Protein AF-A0A7C5SR90-F1 (afdb_monomer)

Sequence (73 aa):
MKRTAFLLVFCSLALAAGSMRLATTTSVNDSGLLDYILPGFTQETGIDVQVIAVGTGQALAIAGRGDADAVLV

Radius of gyration: 19.71 Å; Cα contacts (8 Å, |Δi|>4): 92; chains: 1; bounding box: 39×50×44 Å

Foldseek 3Di:
DDDDDPPPPPPPPCPPLAEFEEEEEPVCVVVCVCVVVVVVVCVVRVYHYHYDHDHPVVSVVCVVVVVGPYYDD

Nearest PDB structures (foldseek):
  3muq-assembly1_A  TM=1.002E+00  e=3.979E-05  Vibrio parahaemolyticus RIMD 2210633
  5my5-assembly1_A  TM=9.319E-01  e=7.320E-05  Oleidesulfovibrio alaskensis G20
  6m5f-assembly1_B  TM=7.510E-01  e=7.327E-02  Pseudomonas aeruginosa PAO1
  2z23-assembly1_A  TM=7.503E-01  e=1.028E-01  Yersinia pestis CO92
  7yhj-assembly1_E  TM=7.824E-01  e=1.543E-01  Escherichia coli

Solvent-accessible surface area (backbone atoms only — not comparable to full-atom values): 4462 Å² total; per-residue (Å²): 138,87,81,88,85,81,79,77,81,74,73,76,77,71,74,77,60,46,74,45,33,35,23,23,23,44,73,52,56,76,67,48,57,55,75,66,48,48,62,56,50,25,70,74,70,43,38,47,77,47,78,45,66,34,56,61,72,53,26,53,52,39,41,75,71,63,76,26,78,43,77,52,124

Structure (mmCIF, N/CA/C/O backbone):
data_AF-A0A7C5SR90-F1
#
_entry.id   AF-A0A7C5SR90-F1
#
loop_
_atom_site.group_PDB
_atom_site.id
_atom_site.type_symbol
_atom_site.label_atom_id
_atom_site.label_alt_id
_atom_site.label_comp_id
_atom_site.label_asym_id
_atom_site.label_entity_id
_atom_site.label_seq_id
_atom_site.pdbx_PDB_ins_code
_atom_site.Cartn_x
_atom_site.Cartn_y
_atom_site.Cartn_z
_atom_site.occupancy
_atom_site.B_iso_or_equiv
_atom_site.auth_seq_id
_atom_site.auth_comp_id
_atom_site.auth_asym_id
_atom_site.auth_atom_id
_atom_site.pdbx_PDB_model_num
ATOM 1 N N . MET A 1 1 ? -30.313 -40.779 30.704 1.00 48.78 1 MET A N 1
ATOM 2 C CA . MET A 1 1 ? -29.532 -41.352 29.578 1.00 48.78 1 MET A CA 1
ATOM 3 C C . MET A 1 1 ? -30.274 -41.081 28.275 1.00 48.78 1 MET A C 1
ATOM 5 O O . MET A 1 1 ? -31.487 -41.221 28.290 1.00 48.78 1 MET A O 1
ATOM 9 N N . LYS A 1 2 ? -29.535 -40.769 27.192 1.00 47.03 2 LYS A N 1
ATOM 10 C CA . LYS A 1 2 ? -29.970 -40.403 25.815 1.00 47.03 2 LYS A CA 1
ATOM 11 C C . LYS A 1 2 ? -30.275 -38.901 25.644 1.00 47.03 2 LYS A C 1
ATOM 13 O O . LYS A 1 2 ? -31.421 -38.492 25.629 1.00 47.03 2 LYS A O 1
ATOM 18 N N . ARG A 1 3 ? -29.283 -38.032 25.858 1.00 49.88 3 ARG A N 1
ATOM 19 C CA . ARG A 1 3 ? -28.192 -37.652 24.930 1.00 49.88 3 ARG A CA 1
ATOM 20 C C . ARG A 1 3 ? -28.711 -36.902 23.695 1.00 49.88 3 ARG A C 1
ATOM 22 O O . ARG A 1 3 ? -29.365 -37.487 22.843 1.00 49.88 3 ARG A O 1
ATOM 29 N N . THR A 1 4 ? -28.260 -35.648 23.607 1.00 53.47 4 THR A N 1
ATOM 30 C CA . THR A 1 4 ? -27.878 -34.953 22.367 1.00 53.47 4 THR A CA 1
ATOM 31 C C . THR A 1 4 ? -28.989 -34.651 21.365 1.00 53.47 4 THR A C 1
ATOM 33 O O . THR A 1 4 ? -29.088 -35.289 20.327 1.00 53.47 4 THR A O 1
ATOM 36 N N . ALA A 1 5 ? -29.743 -33.586 21.629 1.00 51.69 5 ALA A N 1
ATOM 37 C CA . ALA A 1 5 ? -30.412 -32.804 20.586 1.00 51.69 5 ALA A CA 1
ATOM 38 C C . ALA A 1 5 ? -30.314 -31.304 20.916 1.00 51.69 5 ALA A C 1
ATOM 40 O O . ALA A 1 5 ? -31.302 -30.585 20.964 1.00 51.69 5 ALA A O 1
ATOM 41 N N . PHE A 1 6 ? -29.096 -30.842 21.203 1.00 50.91 6 PHE A N 1
ATOM 42 C CA . PHE A 1 6 ? -28.753 -29.422 21.207 1.00 50.91 6 PHE A CA 1
ATOM 43 C C . PHE A 1 6 ? -27.928 -29.175 19.947 1.00 50.91 6 PHE A C 1
ATOM 45 O O . PHE A 1 6 ? -26.709 -29.036 19.991 1.00 50.91 6 PHE A O 1
ATOM 52 N N . LEU A 1 7 ? -28.592 -29.252 18.792 1.00 54.06 7 LEU A N 1
ATOM 53 C CA . LEU A 1 7 ? -28.011 -28.807 17.534 1.00 54.06 7 LEU A CA 1
ATOM 54 C C . LEU A 1 7 ? -28.139 -27.281 17.523 1.00 54.06 7 LEU A C 1
ATOM 56 O O . LEU A 1 7 ? -29.069 -26.723 16.946 1.00 54.06 7 LEU A O 1
ATOM 60 N N . LEU A 1 8 ? -27.232 -26.623 18.250 1.00 57.06 8 LEU A N 1
ATOM 61 C CA . LEU A 1 8 ? -26.930 -25.213 18.047 1.00 57.06 8 LEU A CA 1
ATOM 62 C C . LEU A 1 8 ? -26.510 -25.065 16.588 1.00 57.06 8 LEU A C 1
ATOM 64 O O . LEU A 1 8 ? -25.374 -25.360 16.217 1.00 57.06 8 LEU A O 1
ATOM 68 N N . VAL A 1 9 ? -27.447 -24.619 15.761 1.00 62.00 9 VAL A N 1
ATOM 69 C CA . VAL A 1 9 ? -27.158 -24.012 14.469 1.00 62.00 9 VAL A CA 1
ATOM 70 C C . VAL A 1 9 ? -26.445 -22.697 14.779 1.00 62.00 9 VAL A C 1
ATOM 72 O O . VAL A 1 9 ? -27.043 -21.627 14.814 1.00 62.00 9 VAL A O 1
ATOM 75 N N . PHE A 1 10 ? -25.149 -22.789 15.077 1.00 56.84 10 PHE A N 1
ATOM 76 C CA . PHE A 1 10 ? -24.240 -21.658 14.993 1.00 56.84 10 PHE A CA 1
ATOM 77 C C . PHE A 1 10 ? -24.004 -21.451 13.500 1.00 56.84 10 PHE A C 1
ATOM 79 O O . PHE A 1 10 ? -23.056 -21.967 12.914 1.00 56.84 10 PHE A O 1
ATOM 86 N N . CYS A 1 11 ? -24.957 -20.770 12.859 1.00 51.16 11 CYS A N 1
ATOM 87 C CA . CYS A 1 11 ? -24.715 -20.137 11.577 1.00 51.16 11 CYS A CA 1
ATOM 88 C C . CYS A 1 11 ? -23.555 -19.180 11.831 1.00 51.16 11 CYS A C 1
ATOM 90 O O . CYS A 1 11 ? -23.728 -18.146 12.478 1.00 51.16 11 CYS A O 1
ATOM 92 N N . SER A 1 12 ? -22.351 -19.598 11.447 1.00 50.97 12 SER A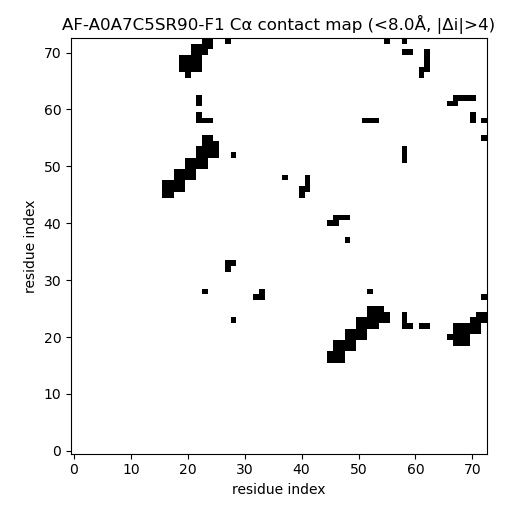 N 1
ATOM 93 C CA . SER A 1 12 ? -21.182 -18.745 11.433 1.00 50.97 12 SER A CA 1
ATOM 94 C C . SER A 1 12 ? -21.530 -17.577 10.529 1.00 50.97 12 SER A C 1
ATOM 96 O O . SER A 1 12 ? -21.462 -17.677 9.306 1.00 50.97 12 SER A O 1
ATOM 98 N N . LEU A 1 13 ? -21.948 -16.477 11.150 1.00 50.50 13 LEU A N 1
ATOM 99 C CA . LEU A 1 13 ? -21.921 -15.154 10.566 1.00 50.50 13 LEU A CA 1
ATOM 100 C C . LEU A 1 13 ? -20.433 -14.858 10.341 1.00 50.50 13 LEU A C 1
ATOM 102 O O . LEU A 1 13 ? -19.777 -14.207 11.150 1.00 50.50 13 LEU A O 1
ATOM 106 N N . ALA A 1 14 ? -19.857 -15.461 9.302 1.00 54.69 14 ALA A N 1
ATOM 107 C CA . ALA A 1 14 ? -18.566 -15.075 8.784 1.00 54.69 14 ALA A CA 1
ATOM 108 C C . ALA A 1 14 ? -18.799 -13.685 8.201 1.00 54.69 14 ALA A C 1
ATOM 110 O O . ALA A 1 14 ? -19.180 -13.537 7.042 1.00 54.69 14 ALA A O 1
ATOM 111 N N . LEU A 1 15 ? -18.690 -12.674 9.064 1.00 55.91 15 LEU A N 1
ATOM 112 C CA . LEU A 1 15 ? -18.516 -11.298 8.652 1.00 55.91 15 LEU A CA 1
ATOM 113 C C . LEU A 1 15 ? -17.275 -11.331 7.766 1.00 55.91 15 LEU A C 1
ATOM 115 O O . LEU A 1 15 ? -16.165 -11.497 8.268 1.00 55.91 15 LEU A O 1
ATOM 119 N N . ALA A 1 16 ? -17.487 -11.354 6.452 1.00 58.75 16 ALA A N 1
ATOM 120 C CA . ALA A 1 16 ? -16.423 -11.449 5.474 1.00 58.75 16 ALA A CA 1
ATOM 121 C C . ALA A 1 16 ? -15.635 -10.141 5.543 1.00 58.75 16 ALA A C 1
ATOM 123 O O . ALA A 1 16 ? -15.949 -9.183 4.842 1.00 58.75 16 ALA A O 1
ATOM 124 N N . ALA A 1 17 ? -14.662 -10.091 6.451 1.00 64.75 17 ALA A N 1
ATOM 125 C CA . ALA A 1 17 ? -13.622 -9.084 6.462 1.00 64.75 17 ALA A CA 1
ATOM 126 C C . ALA A 1 17 ? -12.918 -9.187 5.106 1.00 64.75 17 ALA A C 1
ATOM 128 O O . ALA A 1 17 ? -12.234 -10.174 4.821 1.00 64.75 17 ALA A O 1
ATOM 129 N N . GLY A 1 18 ? -13.216 -8.241 4.216 1.00 86.50 18 GLY A N 1
ATOM 130 C CA . GLY A 1 18 ? -12.603 -8.184 2.896 1.00 86.50 18 GLY A CA 1
ATOM 131 C C . GLY A 1 18 ? -11.119 -7.865 3.033 1.00 86.50 18 GLY A C 1
ATOM 132 O O . GLY A 1 18 ? -10.711 -7.217 3.990 1.00 86.50 18 GLY A O 1
ATOM 133 N N . SER A 1 19 ? -10.301 -8.302 2.083 1.00 93.56 19 SER A N 1
ATOM 134 C CA . SER A 1 19 ? -8.945 -7.779 1.937 1.00 93.56 19 SER A CA 1
ATOM 135 C C . SER A 1 19 ? -8.833 -7.024 0.623 1.00 93.56 19 SER A C 1
ATOM 137 O O . SER A 1 19 ? -9.500 -7.374 -0.353 1.00 93.56 19 SER A O 1
ATOM 139 N N . MET A 1 20 ? -8.016 -5.976 0.611 1.00 95.38 20 MET A N 1
ATOM 140 C CA . MET A 1 20 ? -7.704 -5.216 -0.594 1.00 95.38 20 MET A CA 1
ATOM 141 C C . MET A 1 20 ? -6.202 -4.994 -0.724 1.00 95.38 20 MET A C 1
ATOM 143 O O . MET A 1 20 ? -5.487 -4.845 0.267 1.00 95.38 20 MET A O 1
ATOM 147 N N . ARG A 1 21 ? -5.721 -4.937 -1.959 1.00 97.94 21 ARG A N 1
ATOM 148 C CA . ARG A 1 21 ? -4.334 -4.641 -2.307 1.00 97.94 21 ARG A CA 1
ATOM 149 C C . ARG A 1 21 ? -4.194 -3.174 -2.681 1.00 97.94 21 ARG A C 1
ATOM 151 O O . ARG A 1 21 ? -4.825 -2.703 -3.627 1.00 97.94 21 ARG A O 1
ATOM 158 N N . LEU A 1 22 ? -3.325 -2.472 -1.967 1.00 97.94 22 LEU A N 1
ATOM 159 C CA . LEU A 1 22 ? -2.973 -1.082 -2.221 1.00 97.94 22 LEU A CA 1
ATOM 160 C C . LEU A 1 22 ? -1.566 -1.016 -2.817 1.00 97.94 22 LEU A C 1
ATOM 162 O O . LEU A 1 22 ? -0.582 -1.283 -2.126 1.00 97.94 22 LEU A O 1
ATOM 166 N N . ALA A 1 23 ? -1.456 -0.623 -4.085 1.00 98.44 23 ALA A N 1
ATOM 167 C CA .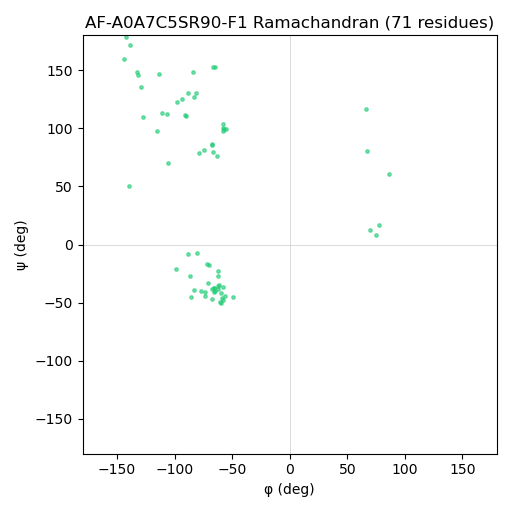 ALA A 1 23 ? -0.167 -0.273 -4.673 1.00 98.44 23 ALA A CA 1
ATOM 168 C C . ALA A 1 23 ? 0.185 1.178 -4.316 1.00 98.44 23 ALA A C 1
ATOM 170 O O . ALA A 1 23 ? -0.610 2.091 -4.543 1.00 98.44 23 ALA A O 1
ATOM 171 N N . THR A 1 24 ? 1.374 1.401 -3.760 1.00 98.06 24 THR A N 1
ATOM 172 C CA . THR A 1 24 ? 1.815 2.727 -3.308 1.00 98.06 24 THR A CA 1
ATOM 173 C C . THR A 1 24 ? 3.276 3.000 -3.648 1.00 98.06 24 THR A C 1
ATOM 175 O O . THR A 1 24 ? 4.003 2.108 -4.100 1.00 98.06 24 THR A O 1
ATOM 178 N N . THR A 1 25 ? 3.714 4.239 -3.434 1.00 98.06 25 THR A N 1
ATOM 179 C CA . THR A 1 25 ? 5.123 4.618 -3.556 1.00 98.06 25 THR A CA 1
ATOM 180 C C . THR A 1 25 ? 5.910 4.328 -2.281 1.00 98.06 25 THR A C 1
ATOM 182 O O . THR A 1 25 ? 5.385 4.442 -1.172 1.00 98.06 25 THR A O 1
ATOM 185 N N . THR A 1 26 ? 7.202 4.007 -2.413 1.00 97.25 26 THR A N 1
ATOM 186 C CA . THR A 1 26 ? 8.093 3.861 -1.246 1.00 97.25 26 THR A CA 1
ATOM 187 C C . THR A 1 26 ? 8.144 5.139 -0.410 1.00 97.25 26 THR A C 1
ATOM 189 O O . THR A 1 26 ? 8.107 5.055 0.806 1.00 97.25 26 THR A O 1
ATOM 192 N N . SER A 1 27 ? 8.097 6.328 -1.025 1.00 97.06 27 SER A N 1
ATOM 193 C CA . SER A 1 27 ? 8.050 7.604 -0.293 1.00 97.06 27 SER A CA 1
ATOM 194 C C . SER A 1 27 ? 6.819 7.758 0.604 1.00 97.06 27 SER A C 1
ATOM 196 O O . SER A 1 27 ? 6.925 8.343 1.679 1.00 97.06 27 SER A O 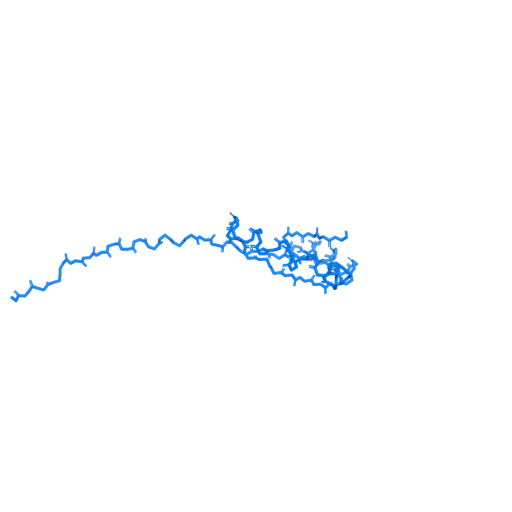1
ATOM 198 N N . VAL A 1 28 ? 5.658 7.235 0.193 1.00 96.56 28 VAL A N 1
ATOM 199 C CA . VAL A 1 28 ? 4.448 7.240 1.031 1.00 96.56 28 VAL A CA 1
ATOM 200 C C . VAL A 1 28 ? 4.581 6.223 2.159 1.00 96.56 28 VAL A C 1
ATOM 202 O O . VAL A 1 28 ? 4.281 6.549 3.305 1.00 96.56 28 VAL A O 1
ATOM 205 N N . ASN A 1 29 ? 5.065 5.019 1.857 1.00 96.50 29 ASN A N 1
ATOM 206 C CA . ASN A 1 29 ? 5.291 3.986 2.864 1.00 96.50 29 ASN A CA 1
ATOM 207 C C . ASN A 1 29 ? 6.286 4.446 3.944 1.00 96.50 29 ASN A C 1
ATOM 209 O O . ASN A 1 29 ? 5.980 4.408 5.131 1.00 96.50 29 ASN A O 1
ATOM 213 N N . ASP A 1 30 ? 7.436 4.969 3.526 1.00 97.00 30 ASP A N 1
ATOM 214 C CA . ASP A 1 30 ? 8.534 5.367 4.413 1.00 97.00 30 ASP A CA 1
ATOM 215 C C . ASP A 1 30 ? 8.197 6.607 5.253 1.00 97.00 30 ASP A C 1
ATOM 217 O O . ASP A 1 30 ? 8.842 6.870 6.267 1.00 97.00 30 ASP A O 1
ATOM 221 N N . SER A 1 31 ? 7.169 7.367 4.862 1.00 97.44 31 SER A N 1
ATOM 222 C CA . SER A 1 31 ? 6.667 8.490 5.659 1.00 97.44 31 SER A CA 1
ATOM 223 C C . SER A 1 31 ? 5.916 8.058 6.927 1.00 97.44 31 SER A C 1
ATOM 225 O O . SER A 1 31 ? 5.693 8.891 7.805 1.00 97.44 31 SER A O 1
ATOM 227 N N . GLY A 1 32 ? 5.486 6.792 7.017 1.00 96.50 32 GLY A N 1
ATOM 228 C CA . GLY A 1 32 ? 4.620 6.294 8.093 1.00 96.50 32 GLY A CA 1
ATOM 229 C C . GLY A 1 32 ? 3.152 6.729 7.977 1.00 96.50 32 GLY A C 1
ATOM 230 O O . GLY A 1 32 ? 2.362 6.483 8.886 1.00 96.50 32 GLY A O 1
ATOM 231 N N . LEU A 1 33 ? 2.749 7.364 6.867 1.00 96.81 33 LEU A N 1
ATOM 232 C CA . LEU A 1 33 ? 1.366 7.813 6.651 1.00 96.81 33 LEU A CA 1
ATOM 233 C C . LEU A 1 33 ? 0.355 6.663 6.766 1.00 96.81 33 LEU A C 1
ATOM 235 O O . LEU A 1 33 ? -0.700 6.814 7.383 1.00 96.81 33 LEU A O 1
ATOM 239 N N . LEU A 1 34 ? 0.670 5.513 6.166 1.00 97.31 34 LEU A N 1
ATOM 240 C CA . LEU A 1 34 ? -0.234 4.364 6.141 1.00 97.31 34 LEU A CA 1
ATOM 241 C C . LEU A 1 34 ? -0.363 3.703 7.517 1.00 97.31 34 LEU A C 1
ATOM 243 O O . LEU A 1 34 ? -1.461 3.286 7.876 1.00 97.31 34 LEU A O 1
ATOM 247 N N . ASP A 1 35 ? 0.696 3.713 8.326 1.00 96.50 35 ASP A N 1
ATOM 248 C CA . ASP A 1 35 ? 0.659 3.194 9.698 1.00 96.50 35 ASP A CA 1
ATOM 249 C C . ASP A 1 35 ? -0.319 3.976 10.585 1.00 96.50 35 ASP A C 1
ATOM 251 O O . ASP A 1 35 ? -0.877 3.431 11.535 1.00 96.50 35 ASP A O 1
ATOM 255 N N . TYR A 1 36 ? -0.562 5.251 10.264 1.00 97.06 36 TYR A N 1
ATOM 256 C CA . TYR A 1 36 ? -1.526 6.089 10.973 1.00 97.06 36 TYR A CA 1
ATOM 257 C C . TYR A 1 36 ? -2.970 5.887 10.486 1.00 97.06 36 TYR A C 1
ATOM 259 O O . TYR A 1 36 ? -3.901 5.886 11.290 1.00 97.06 36 TYR A O 1
ATOM 267 N N . ILE A 1 37 ? -3.173 5.721 9.176 1.00 96.25 37 ILE A N 1
ATOM 268 C CA . ILE A 1 37 ? -4.512 5.686 8.563 1.00 96.25 37 ILE A CA 1
ATOM 269 C C . ILE A 1 37 ? -5.125 4.282 8.602 1.00 96.25 37 ILE A C 1
ATOM 271 O O . ILE A 1 37 ? -6.307 4.129 8.923 1.00 96.25 37 ILE A O 1
ATOM 275 N N . LEU A 1 38 ? -4.340 3.254 8.263 1.00 96.81 38 LEU A N 1
ATOM 276 C CA . LEU A 1 38 ? -4.852 1.899 8.060 1.00 96.81 38 LEU A CA 1
ATOM 277 C C . LEU A 1 38 ? -5.492 1.282 9.313 1.00 96.81 38 LEU A C 1
ATOM 279 O O . LEU A 1 38 ? -6.544 0.667 9.158 1.00 96.81 38 LEU A O 1
ATOM 283 N N . PRO A 1 39 ? -4.981 1.477 10.547 1.00 96.75 39 PRO A N 1
ATOM 284 C CA . PRO A 1 39 ? -5.636 0.924 11.732 1.00 96.75 39 PRO A CA 1
ATOM 285 C C . PRO A 1 39 ? -7.069 1.436 11.923 1.00 96.75 39 PRO A C 1
ATOM 287 O O . PRO A 1 39 ? -7.965 0.653 12.239 1.00 96.75 39 PRO A O 1
ATOM 290 N N . GLY A 1 40 ? -7.295 2.737 11.700 1.00 97.12 40 GLY A N 1
ATOM 291 C CA . GLY A 1 40 ? -8.629 3.338 11.770 1.00 97.12 40 GLY A CA 1
ATOM 292 C C . GLY A 1 40 ? -9.530 2.829 10.648 1.00 97.12 40 GLY A C 1
ATOM 293 O O . GLY A 1 40 ? -10.639 2.366 10.904 1.00 97.12 40 GLY A O 1
ATOM 294 N N . PHE A 1 41 ? -9.011 2.807 9.418 1.00 95.69 41 PHE A N 1
ATOM 295 C CA . PHE A 1 41 ? -9.734 2.281 8.262 1.00 95.69 41 PHE A CA 1
ATOM 296 C C . PHE A 1 41 ? -10.164 0.818 8.455 1.00 95.69 41 PHE A C 1
ATOM 298 O O . PHE A 1 41 ? -11.330 0.486 8.237 1.00 95.69 41 PHE A O 1
ATOM 305 N N . THR A 1 42 ? -9.261 -0.057 8.902 1.00 95.31 42 THR A N 1
ATOM 306 C CA . THR A 1 42 ? -9.559 -1.474 9.154 1.00 95.31 42 THR A CA 1
ATOM 307 C C . THR A 1 42 ? -10.543 -1.644 10.309 1.00 95.31 42 THR A C 1
ATOM 309 O O . THR A 1 42 ? -11.420 -2.500 10.225 1.00 95.31 42 THR A O 1
ATOM 312 N N . GLN A 1 43 ? -10.462 -0.826 11.363 1.00 95.38 43 GLN A N 1
ATOM 313 C CA . GLN A 1 43 ? -11.425 -0.874 12.467 1.00 95.38 43 GLN A CA 1
ATOM 314 C C . GLN A 1 43 ? -12.841 -0.471 12.025 1.00 95.38 43 GLN A C 1
ATOM 316 O O . GLN A 1 43 ? -13.808 -1.105 12.444 1.00 95.38 43 GLN A O 1
ATOM 321 N N . GLU A 1 44 ? -12.971 0.560 11.188 1.00 95.38 44 GLU A N 1
ATOM 322 C CA . GLU A 1 44 ? -14.272 1.067 10.734 1.00 95.38 44 GLU A CA 1
ATOM 323 C C . GLU A 1 44 ? -14.908 0.190 9.651 1.00 95.38 44 GLU A C 1
ATOM 325 O O . GLU A 1 44 ? -16.119 -0.029 9.653 1.00 95.38 44 GLU A O 1
ATOM 330 N N . THR A 1 45 ? -14.099 -0.309 8.717 1.00 93.94 45 THR A N 1
ATOM 331 C CA . THR A 1 45 ? -14.596 -1.030 7.534 1.00 93.94 45 THR A CA 1
ATOM 332 C C . THR A 1 45 ? -14.530 -2.547 7.677 1.00 93.94 45 THR A C 1
ATOM 334 O O . THR A 1 45 ? -15.227 -3.263 6.959 1.00 93.94 45 THR A O 1
ATOM 337 N N . GLY A 1 46 ? -13.682 -3.054 8.575 1.00 94.19 46 GLY A N 1
ATOM 338 C CA . GLY A 1 46 ? -13.327 -4.469 8.636 1.00 94.19 46 GLY A CA 1
ATOM 339 C C . GLY A 1 46 ? -12.475 -4.942 7.454 1.00 94.19 46 GLY A C 1
ATOM 340 O O . GLY A 1 46 ? -12.350 -6.151 7.270 1.00 94.19 46 GLY A O 1
ATOM 341 N N . ILE A 1 47 ? -11.926 -4.030 6.640 1.00 95.25 47 ILE A N 1
ATOM 342 C CA . ILE A 1 47 ? -11.111 -4.368 5.469 1.00 95.25 47 ILE A CA 1
ATOM 343 C C . ILE A 1 47 ? -9.627 -4.395 5.844 1.00 95.25 47 ILE A C 1
ATOM 345 O O . ILE A 1 47 ? -9.077 -3.410 6.344 1.00 95.25 47 ILE A O 1
ATOM 349 N N . ASP A 1 48 ? -8.973 -5.517 5.560 1.00 95.50 48 ASP A N 1
ATOM 350 C CA . ASP A 1 48 ? -7.521 -5.668 5.662 1.00 95.50 48 ASP A CA 1
ATOM 351 C C . ASP A 1 48 ? -6.836 -5.087 4.416 1.00 95.50 48 ASP A C 1
ATOM 353 O O . ASP A 1 48 ? -7.219 -5.397 3.285 1.00 95.50 48 ASP A O 1
ATOM 357 N N . VAL A 1 49 ? -5.824 -4.239 4.603 1.00 96.88 49 VAL A N 1
ATOM 358 C CA . VAL A 1 49 ? -5.140 -3.561 3.491 1.00 96.88 49 VAL A CA 1
ATOM 359 C C . VAL A 1 49 ? -3.723 -4.098 3.335 1.00 96.88 49 VAL A C 1
ATOM 361 O O . VAL A 1 49 ? -2.847 -3.860 4.162 1.00 96.88 49 VAL A O 1
ATOM 364 N N . GLN A 1 50 ? -3.482 -4.781 2.220 1.00 97.19 50 GLN A N 1
ATOM 365 C CA . GLN A 1 50 ? -2.180 -5.319 1.841 1.00 97.19 50 GLN A CA 1
ATOM 366 C C . GLN A 1 50 ? -1.419 -4.284 1.013 1.00 97.19 50 GLN A C 1
ATOM 368 O O . GLN A 1 50 ? -1.779 -4.000 -0.130 1.00 97.19 50 GLN A O 1
ATOM 373 N N . VAL A 1 51 ? -0.359 -3.719 1.588 1.00 97.44 51 VAL A N 1
ATOM 374 C CA . VAL A 1 51 ? 0.424 -2.649 0.960 1.00 97.44 51 VAL A CA 1
ATOM 375 C C . VAL A 1 51 ? 1.547 -3.221 0.092 1.00 97.44 51 VAL A C 1
ATOM 377 O O . VAL A 1 51 ? 2.345 -4.041 0.543 1.00 97.44 51 VAL A O 1
ATOM 380 N N . ILE A 1 52 ? 1.642 -2.741 -1.149 1.00 97.94 52 ILE A N 1
ATOM 381 C CA . ILE A 1 52 ? 2.738 -3.019 -2.083 1.00 97.94 52 ILE A CA 1
ATOM 382 C C . ILE A 1 52 ? 3.469 -1.700 -2.355 1.00 97.94 52 ILE A C 1
ATOM 384 O O . ILE A 1 52 ? 3.032 -0.897 -3.181 1.00 97.94 52 ILE A O 1
ATOM 388 N N . ALA A 1 53 ? 4.574 -1.464 -1.646 1.00 97.38 53 ALA A N 1
ATOM 389 C CA . ALA A 1 53 ? 5.377 -0.249 -1.775 1.00 97.38 53 ALA A CA 1
ATOM 390 C C . ALA A 1 53 ? 6.482 -0.424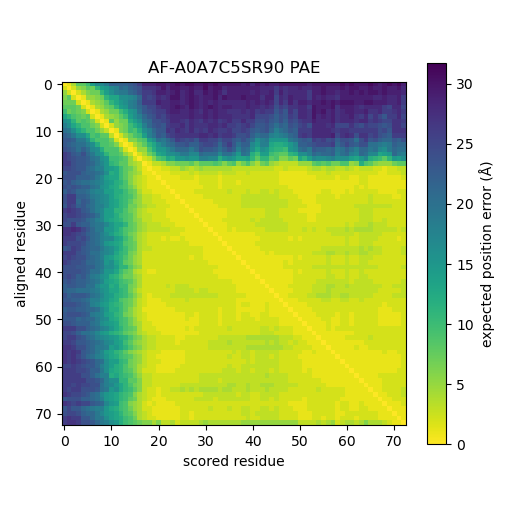 -2.829 1.00 97.38 53 ALA A C 1
ATOM 392 O O . ALA A 1 53 ? 7.427 -1.189 -2.638 1.00 97.38 53 ALA A O 1
ATOM 393 N N . VAL A 1 54 ? 6.364 0.283 -3.954 1.00 98.00 54 VAL A N 1
ATOM 394 C CA . VAL A 1 54 ? 7.304 0.211 -5.089 1.00 98.00 54 VAL A CA 1
ATOM 395 C C . VAL A 1 54 ? 7.505 1.597 -5.714 1.00 98.00 54 VAL A C 1
ATOM 397 O O . VAL A 1 54 ? 6.914 2.575 -5.280 1.00 98.00 54 VAL A O 1
ATOM 400 N N . GLY A 1 55 ? 8.349 1.740 -6.737 1.00 97.69 55 GLY A N 1
ATOM 401 C CA . GLY A 1 55 ? 8.418 3.004 -7.486 1.00 97.69 55 GLY A CA 1
ATOM 402 C C . GLY A 1 55 ? 7.110 3.299 -8.241 1.00 97.69 55 GLY A C 1
ATOM 403 O O . GLY A 1 55 ? 6.426 2.370 -8.669 1.00 97.69 55 GLY A O 1
ATOM 404 N N . THR A 1 56 ? 6.786 4.575 -8.486 1.00 97.56 56 THR A N 1
ATOM 405 C CA . THR A 1 56 ? 5.525 5.013 -9.133 1.00 97.56 56 THR A CA 1
ATOM 406 C C . THR A 1 56 ? 5.202 4.260 -10.426 1.00 97.56 56 THR A C 1
ATOM 408 O O . THR A 1 56 ? 4.081 3.793 -10.610 1.00 97.56 56 THR A O 1
ATOM 411 N N . GLY A 1 57 ? 6.189 4.078 -11.312 1.00 97.44 57 GLY A N 1
ATOM 412 C CA . GLY A 1 57 ? 5.984 3.347 -12.567 1.00 97.44 57 GLY A CA 1
ATOM 413 C C . GLY A 1 57 ? 5.585 1.883 -12.351 1.00 97.44 57 GLY A C 1
ATOM 414 O O . GLY A 1 57 ? 4.747 1.357 -13.080 1.00 97.44 57 GLY A O 1
ATOM 415 N N . GLN A 1 58 ? 6.129 1.237 -11.318 1.00 98.00 58 GLN A N 1
ATOM 416 C CA . GLN A 1 58 ? 5.754 -0.129 -10.955 1.00 98.00 58 GLN A CA 1
ATOM 417 C C . GLN A 1 58 ? 4.367 -0.171 -10.307 1.00 98.00 58 GLN A C 1
ATOM 419 O O . GLN A 1 58 ? 3.582 -1.047 -10.659 1.00 98.00 58 GLN A O 1
ATOM 424 N N . ALA A 1 59 ? 4.035 0.786 -9.432 1.00 98.00 59 ALA A N 1
ATOM 425 C CA . ALA A 1 59 ? 2.720 0.865 -8.788 1.00 98.00 59 ALA A CA 1
ATOM 426 C C . ALA A 1 59 ? 1.593 0.992 -9.828 1.00 98.00 59 ALA A C 1
ATOM 428 O O . ALA A 1 59 ? 0.623 0.234 -9.800 1.00 98.00 59 ALA A O 1
ATOM 429 N N . LEU A 1 60 ? 1.771 1.877 -10.813 1.00 97.81 60 LEU A N 1
ATOM 430 C CA . LEU A 1 60 ? 0.830 2.037 -11.924 1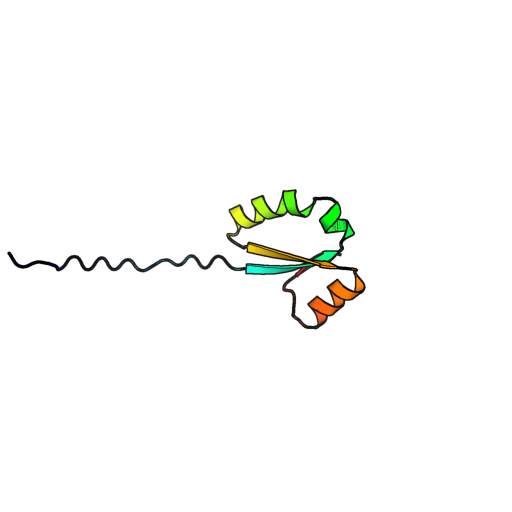.00 97.81 60 LEU A CA 1
ATOM 431 C C . LEU A 1 60 ? 0.771 0.794 -12.821 1.00 97.81 60 LEU A C 1
ATOM 433 O O . LEU A 1 60 ? -0.308 0.423 -13.274 1.00 97.81 60 LEU A O 1
ATOM 437 N N . ALA A 1 61 ? 1.900 0.120 -13.062 1.00 98.19 61 ALA A N 1
ATOM 438 C CA . ALA A 1 61 ? 1.917 -1.114 -13.846 1.00 98.19 61 ALA A CA 1
ATOM 439 C C . ALA A 1 61 ? 1.196 -2.276 -13.139 1.00 98.19 61 ALA A C 1
ATOM 441 O O . ALA A 1 61 ? 0.520 -3.056 -13.804 1.00 98.19 61 ALA A O 1
ATOM 442 N N . ILE A 1 62 ? 1.330 -2.400 -11.813 1.00 97.88 62 ILE A N 1
ATOM 443 C CA . ILE A 1 62 ? 0.603 -3.383 -10.987 1.00 97.88 62 ILE A CA 1
ATOM 444 C C . ILE A 1 62 ? -0.903 -3.142 -11.109 1.00 97.88 62 ILE A C 1
ATOM 446 O O . ILE A 1 62 ? -1.655 -4.056 -11.445 1.00 97.88 62 ILE A O 1
ATOM 450 N N . ALA A 1 63 ? -1.334 -1.897 -10.932 1.00 95.88 63 ALA A N 1
ATOM 451 C CA . ALA A 1 63 ? -2.740 -1.536 -11.053 1.00 95.88 63 ALA A CA 1
ATOM 452 C C . ALA A 1 63 ? -3.286 -1.712 -12.473 1.00 95.88 63 ALA A C 1
ATOM 454 O O . ALA A 1 63 ? -4.383 -2.230 -12.652 1.00 95.88 63 ALA A O 1
ATOM 455 N N . GLY A 1 64 ? -2.499 -1.365 -13.496 1.00 97.38 64 GLY A N 1
ATOM 456 C CA . GLY A 1 64 ? -2.873 -1.555 -14.898 1.00 97.38 64 GLY A CA 1
ATOM 457 C C . GLY A 1 64 ? -3.085 -3.021 -15.290 1.00 97.38 64 GLY A C 1
ATOM 458 O O . GLY A 1 64 ? -3.811 -3.293 -16.243 1.00 97.38 64 GLY A O 1
ATOM 459 N N . ARG A 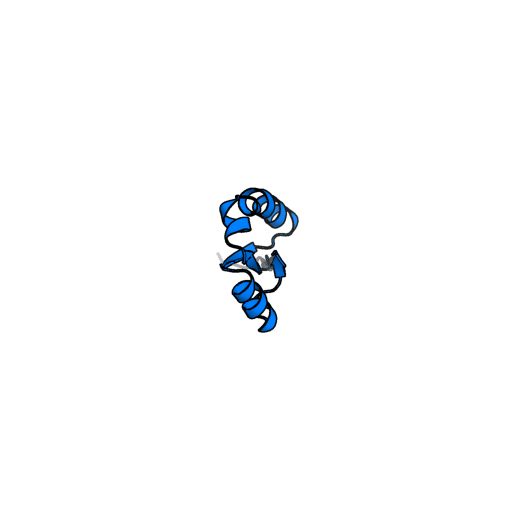1 65 ? -2.491 -3.970 -14.552 1.00 97.88 65 ARG A N 1
ATOM 460 C CA . ARG A 1 65 ? -2.741 -5.412 -14.713 1.00 97.88 65 ARG A CA 1
ATOM 461 C C . ARG A 1 65 ? -3.917 -5.932 -13.881 1.00 97.88 65 ARG A C 1
ATOM 463 O O . ARG A 1 65 ? -4.307 -7.078 -14.069 1.00 97.88 65 ARG A O 1
ATOM 470 N N . GLY A 1 66 ? -4.479 -5.116 -12.988 1.00 96.25 66 GLY A N 1
ATOM 471 C CA . GLY A 1 66 ? -5.499 -5.542 -12.026 1.00 96.25 66 GLY A CA 1
ATOM 472 C C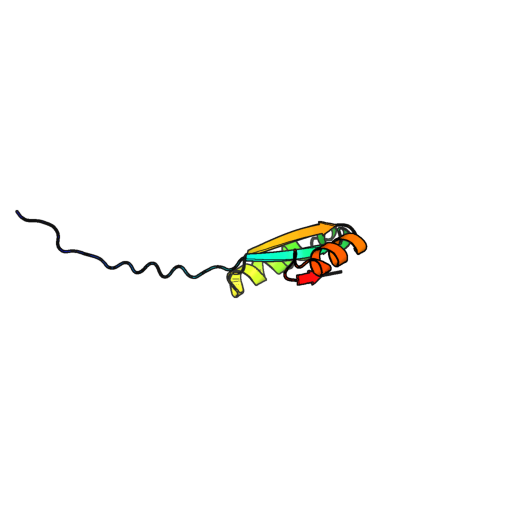 . GLY A 1 66 ? -4.933 -6.309 -10.826 1.00 96.25 66 GLY A C 1
ATOM 473 O O . GLY A 1 66 ? -5.683 -6.971 -10.117 1.00 96.25 66 GLY A O 1
ATOM 474 N N . ASP A 1 67 ? -3.621 -6.223 -10.581 1.00 97.44 67 ASP A N 1
ATOM 475 C CA . ASP A 1 67 ? -2.967 -6.883 -9.442 1.00 97.44 67 ASP A CA 1
ATOM 476 C C . ASP A 1 67 ? -3.145 -6.091 -8.124 1.00 97.44 67 ASP A C 1
ATOM 478 O O . ASP A 1 67 ? -2.768 -6.575 -7.053 1.00 97.44 67 ASP A O 1
ATOM 482 N N . ALA A 1 68 ? -3.714 -4.881 -8.195 1.00 97.56 68 ALA A N 1
ATOM 483 C CA . ALA A 1 68 ? -4.075 -4.035 -7.059 1.00 97.56 68 ALA A CA 1
ATOM 484 C C . ALA A 1 68 ? -5.506 -3.497 -7.202 1.00 97.56 68 ALA A C 1
ATOM 486 O O . ALA A 1 68 ? -5.944 -3.191 -8.311 1.00 97.56 68 ALA A O 1
ATOM 487 N N . ASP A 1 69 ? -6.194 -3.339 -6.072 1.00 97.56 69 ASP A N 1
ATOM 488 C CA . ASP A 1 69 ? -7.565 -2.819 -5.997 1.00 97.56 69 ASP A CA 1
ATOM 489 C C . ASP A 1 69 ? -7.593 -1.285 -5.936 1.00 97.56 69 ASP A C 1
ATOM 491 O O . ASP A 1 69 ? -8.553 -0.650 -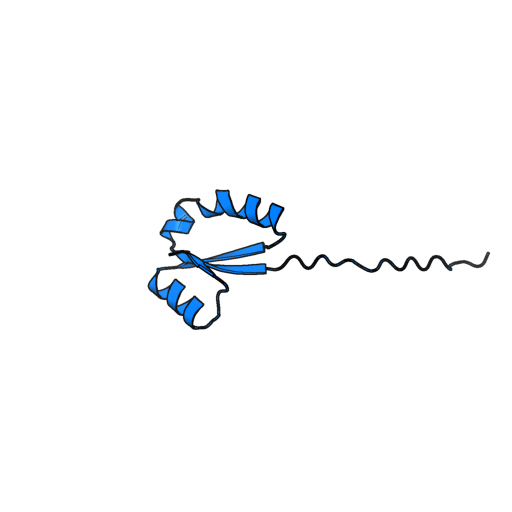6.371 1.00 97.56 69 ASP A O 1
ATOM 495 N N . ALA A 1 70 ? -6.527 -0.678 -5.406 1.00 96.25 70 ALA A N 1
ATOM 496 C CA . ALA A 1 70 ? -6.355 0.767 -5.333 1.00 96.25 70 ALA A CA 1
ATOM 497 C C . ALA A 1 70 ? -4.891 1.180 -5.529 1.00 96.25 70 ALA A C 1
ATOM 499 O O . ALA A 1 70 ? -3.961 0.394 -5.323 1.00 96.25 70 ALA A O 1
ATOM 500 N N . VAL A 1 71 ? -4.698 2.449 -5.895 1.00 97.06 71 VAL A N 1
ATOM 501 C CA . VAL A 1 71 ? -3.383 3.078 -6.055 1.00 97.06 71 VAL A C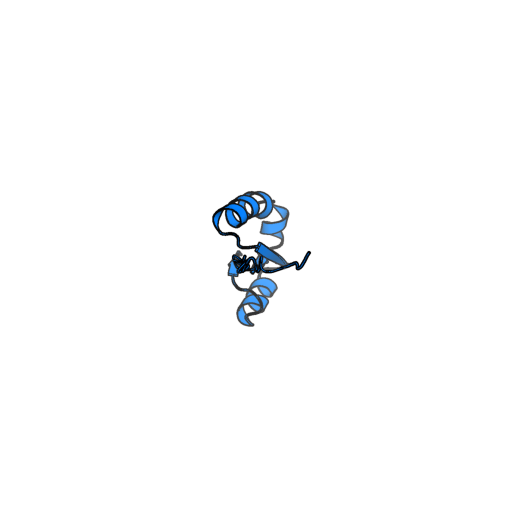A 1
ATOM 502 C C . VAL A 1 71 ? -3.332 4.388 -5.289 1.00 97.06 71 VAL A C 1
ATOM 504 O O . VAL A 1 71 ? -4.246 5.203 -5.407 1.00 97.06 71 VAL A O 1
ATOM 507 N N . LEU A 1 72 ? -2.235 4.606 -4.567 1.00 96.44 72 LEU A N 1
ATOM 508 C CA . LEU A 1 72 ? -1.894 5.879 -3.937 1.00 96.44 72 LEU A CA 1
ATOM 509 C C . LEU A 1 72 ? -0.473 6.273 -4.363 1.00 96.44 72 LEU A C 1
ATOM 511 O O . LEU A 1 72 ? 0.491 5.621 -3.974 1.00 96.44 72 LEU A O 1
ATOM 515 N N . VAL A 1 73 ? -0.336 7.305 -5.195 1.00 91.81 73 VAL A N 1
ATOM 516 C CA . VAL A 1 73 ? 0.956 7.771 -5.735 1.00 91.81 73 VAL A CA 1
ATOM 517 C C . VAL A 1 73 ? 1.182 9.244 -5.477 1.00 91.81 73 VAL A C 1
ATOM 519 O O . VAL A 1 73 ? 0.189 10.002 -5.511 1.00 91.81 73 VAL A O 1
#

InterPro domains:
  IPR024370 PBP domain [PF12849] (22-73)
  IPR052738 ABC transporter tungstate-binding [PTHR37945] (17-73)

Mean predicted aligned error: 9.1 Å

Organism: NCBI:txid187137

pLDDT: mean 86.67, std 18.2, range [47.03, 98.44]

Secondary structure (DSSP, 8-state):
------------------EEEEEEEHHHHHTTHHHHHHHHHHHHH--EEEEEEE-HHHHHHHHHTT--SEEE-